Protein AF-A3IS48-F1 (afdb_monomer_lite)

Structure (mmCIF, N/CA/C/O backbone):
data_AF-A3IS48-F1
#
_entry.id   AF-A3IS48-F1
#
loop_
_atom_site.group_PDB
_atom_site.id
_atom_site.type_symbol
_atom_site.label_atom_id
_atom_site.label_alt_id
_atom_site.label_comp_id
_atom_site.label_asym_id
_atom_site.label_entity_id
_atom_site.label_seq_id
_atom_site.pdbx_PDB_ins_code
_atom_site.Cartn_x
_atom_site.Cartn_y
_atom_site.Cartn_z
_atom_site.occupancy
_atom_site.B_iso_or_equiv
_atom_site.auth_seq_id
_atom_site.auth_comp_id
_atom_site.auth_asym_id
_atom_site.auth_atom_id
_atom_site.pdbx_PDB_model_num
ATOM 1 N N . MET A 1 1 ? -9.152 11.856 -7.687 1.00 38.25 1 MET A N 1
ATOM 2 C CA . MET A 1 1 ? -8.314 11.846 -8.913 1.00 38.25 1 MET A CA 1
ATOM 3 C C . MET A 1 1 ? -7.599 10.505 -8.938 1.00 38.25 1 MET A C 1
ATOM 5 O O . MET A 1 1 ? -7.202 10.091 -7.858 1.00 38.25 1 MET A O 1
ATOM 9 N N . PRO A 1 2 ? -7.457 9.794 -10.069 1.00 50.66 2 PRO A N 1
ATOM 10 C CA . PRO A 1 2 ? -6.712 8.538 -10.058 1.00 50.66 2 PRO A CA 1
ATOM 11 C C . PRO A 1 2 ? -5.271 8.824 -9.625 1.00 50.66 2 PRO A C 1
ATOM 13 O O . PRO A 1 2 ? -4.600 9.670 -10.216 1.00 50.66 2 PRO A O 1
ATOM 16 N N . HIS A 1 3 ? -4.818 8.166 -8.558 1.00 61.69 3 HIS A N 1
ATOM 17 C CA . HIS A 1 3 ? -3.450 8.318 -8.081 1.00 61.69 3 HIS A CA 1
ATOM 18 C C . HIS A 1 3 ? -2.479 7.868 -9.181 1.00 61.69 3 HIS A C 1
ATOM 20 O O . HIS A 1 3 ? -2.513 6.720 -9.625 1.00 61.69 3 HIS A O 1
ATOM 26 N N . THR A 1 4 ? -1.585 8.769 -9.601 1.00 69.19 4 THR A N 1
ATOM 27 C CA . THR A 1 4 ? -0.541 8.528 -10.621 1.00 69.19 4 THR A CA 1
ATOM 28 C C . THR A 1 4 ? 0.393 7.375 -10.259 1.00 69.19 4 THR A C 1
ATOM 30 O O . THR A 1 4 ? 1.075 6.820 -11.122 1.00 69.19 4 THR A O 1
ATOM 33 N N . LEU A 1 5 ? 0.392 6.985 -8.985 1.00 75.31 5 LEU A N 1
ATOM 34 C CA . LEU A 1 5 ? 1.169 5.887 -8.446 1.00 75.31 5 LEU A CA 1
ATOM 35 C C . LEU A 1 5 ? 0.900 4.565 -9.190 1.00 75.31 5 LEU A C 1
ATOM 37 O O . LEU A 1 5 ? 1.856 3.951 -9.661 1.00 75.31 5 LEU A O 1
ATOM 41 N N . TRP A 1 6 ? -0.375 4.209 -9.407 1.00 77.00 6 TRP A N 1
ATOM 42 C CA . TRP A 1 6 ? -0.787 2.987 -10.119 1.00 77.00 6 TRP A CA 1
ATOM 43 C C . TRP A 1 6 ? -0.342 2.969 -11.586 1.00 77.00 6 TRP A C 1
ATOM 45 O O . TRP A 1 6 ? -0.033 1.919 -12.128 1.00 77.00 6 TRP A O 1
ATOM 55 N N . GLN A 1 7 ? -0.260 4.135 -12.231 1.00 74.06 7 GLN A N 1
ATOM 56 C CA . GLN A 1 7 ? 0.157 4.239 -13.634 1.00 74.06 7 GLN A CA 1
ATOM 57 C C . GLN A 1 7 ? 1.683 4.218 -13.787 1.00 74.06 7 GLN A C 1
ATOM 59 O O . GLN A 1 7 ? 2.212 3.681 -14.759 1.00 74.06 7 GLN A O 1
ATOM 64 N N . SER A 1 8 ? 2.407 4.795 -12.824 1.00 77.88 8 SER A N 1
ATOM 65 C CA . SER A 1 8 ? 3.868 4.907 -12.881 1.00 77.88 8 SER A CA 1
ATOM 66 C C . SER A 1 8 ? 4.606 3.599 -12.583 1.00 77.88 8 SER A C 1
ATOM 68 O O . SER A 1 8 ? 5.770 3.474 -12.956 1.00 77.88 8 SER A O 1
ATOM 70 N N . HIS A 1 9 ? 3.961 2.651 -11.885 1.00 76.12 9 HIS A N 1
ATOM 71 C CA . HIS A 1 9 ? 4.546 1.392 -11.395 1.00 76.12 9 HIS A CA 1
ATOM 72 C C . HIS A 1 9 ? 5.865 1.562 -10.606 1.00 76.12 9 HIS A C 1
ATOM 74 O O . HIS A 1 9 ? 6.590 0.593 -10.363 1.00 76.12 9 HIS A O 1
ATOM 80 N N . ASN A 1 10 ? 6.198 2.787 -10.180 1.00 84.50 10 ASN A N 1
ATOM 81 C CA . ASN A 1 10 ? 7.441 3.108 -9.485 1.00 84.50 10 ASN A CA 1
ATOM 82 C C . ASN A 1 10 ? 7.272 2.931 -7.971 1.00 84.50 10 ASN A C 1
ATOM 84 O O . ASN A 1 10 ? 7.468 3.857 -7.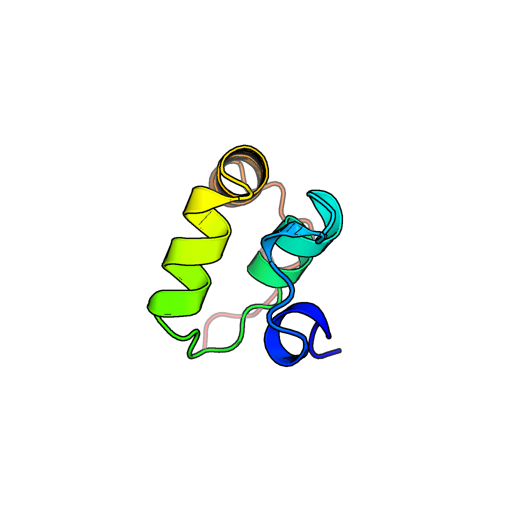184 1.00 84.50 10 ASN A O 1
ATOM 88 N N . TRP A 1 11 ? 6.878 1.720 -7.573 1.00 85.25 11 TRP A N 1
ATOM 89 C CA . TRP A 1 11 ? 6.585 1.373 -6.185 1.00 85.25 11 TRP A CA 1
ATOM 90 C C . TRP A 1 11 ? 7.783 1.624 -5.282 1.00 85.25 11 TRP A C 1
ATOM 92 O O . TRP A 1 11 ? 7.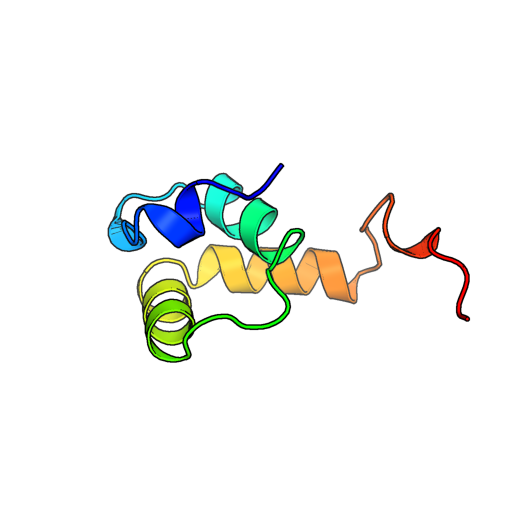628 2.222 -4.232 1.00 85.25 11 TRP A O 1
ATOM 102 N N . GLN A 1 12 ? 8.990 1.256 -5.708 1.00 86.75 12 GLN A N 1
ATOM 103 C CA . GLN A 1 12 ? 10.192 1.358 -4.881 1.00 86.75 12 GLN A CA 1
ATOM 104 C C . GLN A 1 12 ? 10.524 2.792 -4.434 1.00 86.75 12 GLN A C 1
ATOM 106 O O . GLN A 1 12 ? 10.969 2.978 -3.306 1.00 86.75 12 GLN A O 1
ATOM 111 N N . ASN A 1 13 ? 10.301 3.795 -5.290 1.00 87.75 13 ASN A N 1
ATOM 112 C CA . ASN A 1 13 ? 10.643 5.194 -4.992 1.00 87.75 13 ASN A CA 1
ATOM 113 C C . ASN A 1 13 ? 9.449 6.025 -4.502 1.00 87.75 13 ASN A C 1
ATOM 115 O O . ASN A 1 13 ? 9.587 7.226 -4.268 1.00 87.75 13 ASN A O 1
ATOM 119 N N . ALA A 1 14 ? 8.272 5.414 -4.375 1.00 86.81 14 ALA A N 1
ATOM 120 C CA . ALA A 1 14 ? 7.096 6.082 -3.844 1.00 86.81 14 ALA A CA 1
ATOM 121 C C . ALA A 1 14 ? 7.304 6.475 -2.376 1.00 86.81 14 ALA A C 1
ATOM 123 O O . ALA A 1 14 ? 7.952 5.756 -1.619 1.00 86.81 14 ALA A O 1
ATOM 124 N N . SER A 1 15 ? 6.736 7.601 -1.946 1.00 89.19 15 SER A N 1
ATOM 125 C CA . SER A 1 15 ? 6.696 7.922 -0.518 1.00 89.19 15 SER A CA 1
ATOM 126 C C . SER A 1 15 ? 5.651 7.060 0.197 1.00 89.19 15 SER A C 1
ATOM 128 O O . SER A 1 15 ? 4.645 6.662 -0.394 1.00 89.19 15 SER A O 1
ATOM 130 N N . ILE A 1 16 ? 5.857 6.815 1.494 1.00 86.94 16 ILE A N 1
ATOM 131 C CA . ILE A 1 16 ? 4.901 6.080 2.340 1.00 86.94 16 ILE A CA 1
ATOM 132 C C . ILE A 1 16 ? 3.514 6.736 2.290 1.00 86.94 16 ILE A C 1
ATOM 134 O O . ILE A 1 16 ? 2.517 6.040 2.131 1.00 86.94 16 ILE A O 1
ATOM 138 N N . GLU A 1 17 ? 3.451 8.067 2.374 1.00 85.75 17 GLU A N 1
ATOM 139 C CA . GLU A 1 17 ? 2.196 8.823 2.292 1.00 85.75 17 GLU A CA 1
ATOM 140 C C . GLU A 1 17 ? 1.485 8.602 0.954 1.00 85.75 17 GLU A C 1
ATOM 142 O O . GLU A 1 17 ? 0.294 8.311 0.942 1.00 85.75 17 GLU A O 1
ATOM 147 N N . ALA A 1 18 ? 2.212 8.652 -0.169 1.00 86.12 18 ALA A N 1
ATOM 148 C CA . ALA A 1 18 ? 1.625 8.426 -1.487 1.00 86.12 18 ALA A CA 1
ATOM 149 C C . ALA A 1 18 ? 1.043 7.011 -1.626 1.00 86.12 18 ALA A C 1
ATOM 151 O O . ALA A 1 18 ? -0.020 6.849 -2.226 1.00 86.12 18 ALA A O 1
ATOM 152 N N . VAL A 1 19 ? 1.716 6.003 -1.060 1.00 87.88 19 VAL A N 1
ATOM 153 C CA . VAL A 1 19 ? 1.225 4.618 -1.027 1.00 87.88 19 VAL A CA 1
ATOM 154 C C . VAL A 1 19 ? -0.032 4.510 -0.166 1.00 87.88 19 VAL A C 1
ATOM 156 O O . VAL A 1 19 ? -1.012 3.923 -0.612 1.00 87.88 19 VAL A O 1
ATOM 159 N N . ILE A 1 20 ? -0.041 5.100 1.034 1.00 86.56 20 ILE A N 1
ATOM 160 C CA . ILE A 1 20 ? -1.214 5.086 1.921 1.00 86.56 20 ILE A CA 1
ATOM 161 C C . ILE A 1 20 ? -2.420 5.733 1.233 1.00 86.56 20 ILE A C 1
ATOM 163 O O . ILE A 1 20 ? -3.489 5.129 1.204 1.00 86.56 20 ILE A O 1
ATOM 167 N N . THR A 1 21 ? -2.261 6.918 0.638 1.00 84.38 21 THR A N 1
ATOM 168 C CA . THR A 1 21 ? -3.367 7.598 -0.052 1.00 84.38 21 THR A CA 1
ATOM 169 C C . THR A 1 21 ? -3.868 6.784 -1.245 1.00 84.38 21 THR A C 1
ATOM 171 O O . THR A 1 21 ? -5.073 6.626 -1.424 1.00 84.38 21 THR A O 1
ATOM 174 N N . ALA A 1 22 ? -2.961 6.177 -2.017 1.00 83.81 22 ALA A N 1
ATOM 175 C CA . ALA A 1 22 ? -3.339 5.321 -3.136 1.00 83.81 22 ALA A CA 1
ATOM 176 C C . ALA A 1 22 ? -4.145 4.083 -2.703 1.00 83.81 22 ALA A C 1
ATOM 178 O O . ALA A 1 22 ? -5.016 3.650 -3.453 1.00 83.81 22 ALA A O 1
ATOM 179 N N . LEU A 1 23 ? -3.886 3.529 -1.511 1.00 84.81 23 LEU A N 1
ATOM 180 C CA . LEU A 1 23 ? -4.653 2.409 -0.949 1.00 84.81 23 LEU A CA 1
ATOM 181 C C . LEU A 1 23 ? -6.074 2.808 -0.522 1.00 84.81 23 LEU A C 1
ATOM 183 O O . LEU A 1 23 ? -6.953 1.951 -0.512 1.00 84.81 23 LEU A O 1
ATOM 187 N N . PHE A 1 24 ? -6.316 4.081 -0.192 1.00 82.06 24 PHE A N 1
ATOM 188 C CA . PHE A 1 24 ? -7.669 4.594 0.057 1.00 82.06 24 PHE A CA 1
ATOM 189 C C . PHE A 1 24 ? -8.444 4.855 -1.240 1.00 82.06 24 PHE A C 1
ATOM 191 O O . PHE A 1 24 ? -9.633 4.553 -1.314 1.00 82.06 24 PHE A O 1
ATOM 198 N N . ASP A 1 25 ? -7.763 5.360 -2.269 1.00 80.31 25 ASP A N 1
ATOM 199 C CA . ASP A 1 25 ? -8.324 5.625 -3.602 1.00 80.31 25 ASP A CA 1
ATOM 200 C C . ASP A 1 25 ? -8.007 4.497 -4.591 1.00 80.31 25 ASP A C 1
ATOM 202 O O . ASP A 1 25 ? -7.610 4.708 -5.744 1.00 80.31 25 ASP A O 1
ATOM 206 N N . VAL A 1 26 ? -8.140 3.270 -4.105 1.00 75.50 26 VAL A N 1
ATOM 207 C CA . VAL A 1 26 ? -7.731 2.086 -4.838 1.00 75.50 26 VAL A CA 1
ATOM 208 C C . VAL A 1 26 ? -8.705 1.775 -5.983 1.00 75.50 26 VAL A C 1
ATOM 210 O O . VAL A 1 26 ? -9.920 1.809 -5.773 1.00 75.50 26 VAL A O 1
ATOM 213 N N . PRO A 1 27 ? -8.224 1.474 -7.206 1.00 72.56 27 PRO A N 1
ATOM 214 C CA . PRO A 1 27 ? -9.099 0.966 -8.257 1.00 72.56 27 PRO A CA 1
ATOM 215 C C . PRO A 1 27 ? -9.709 -0.382 -7.842 1.00 72.56 27 PRO A C 1
ATOM 217 O O . PRO A 1 27 ? -9.087 -1.150 -7.111 1.00 72.56 27 PRO A O 1
ATOM 220 N N . GLU A 1 28 ? -10.904 -0.700 -8.353 1.00 76.06 28 GLU A N 1
ATOM 221 C CA . GLU A 1 28 ? -11.596 -1.973 -8.062 1.00 76.06 28 GLU A CA 1
ATOM 222 C C . GLU A 1 28 ? -10.749 -3.208 -8.404 1.00 76.06 28 GLU A C 1
ATOM 224 O O . GLU A 1 28 ? -10.926 -4.270 -7.810 1.00 76.06 28 GLU A O 1
ATOM 229 N N . PHE A 1 29 ? -9.804 -3.061 -9.335 1.00 72.94 29 PHE A N 1
ATOM 230 C CA . PHE A 1 29 ? -8.849 -4.093 -9.692 1.00 72.94 29 PHE A CA 1
ATOM 231 C C . PHE A 1 29 ? -7.423 -3.539 -9.660 1.00 72.94 29 PHE A C 1
ATOM 233 O O . PHE A 1 29 ? -7.040 -2.732 -10.510 1.00 72.94 29 PHE A O 1
ATOM 240 N N . ILE A 1 30 ? -6.635 -3.994 -8.685 1.00 79.62 30 ILE A N 1
ATOM 241 C CA . ILE A 1 30 ? -5.177 -3.845 -8.690 1.00 79.62 30 ILE A CA 1
ATOM 242 C C . ILE A 1 30 ? -4.568 -5.151 -9.186 1.00 79.62 30 ILE A C 1
ATOM 244 O O . ILE A 1 30 ? -4.976 -6.231 -8.751 1.00 79.62 30 ILE A O 1
ATOM 248 N N . ASP A 1 31 ? -3.542 -5.050 -10.028 1.00 83.38 31 ASP A N 1
ATOM 249 C CA . ASP A 1 31 ? -2.742 -6.206 -10.415 1.00 83.38 31 ASP A CA 1
ATOM 250 C C . ASP A 1 31 ? -2.088 -6.860 -9.172 1.00 83.38 31 ASP A C 1
ATOM 252 O O . ASP A 1 31 ? -1.408 -6.182 -8.390 1.00 83.38 31 ASP A O 1
ATOM 256 N N . PRO A 1 32 ? -2.240 -8.180 -8.960 1.00 83.75 32 PRO A N 1
ATOM 257 C CA . PRO A 1 32 ? -1.605 -8.878 -7.842 1.00 83.75 32 PRO A CA 1
ATOM 258 C C . PRO A 1 32 ? -0.084 -8.667 -7.751 1.00 83.75 32 PRO A C 1
ATOM 260 O O . PRO A 1 32 ? 0.468 -8.643 -6.649 1.00 83.75 32 PRO A O 1
ATOM 263 N N . CYS A 1 33 ? 0.599 -8.479 -8.884 1.00 85.94 33 CYS A N 1
ATOM 264 C CA . CYS A 1 33 ? 2.031 -8.19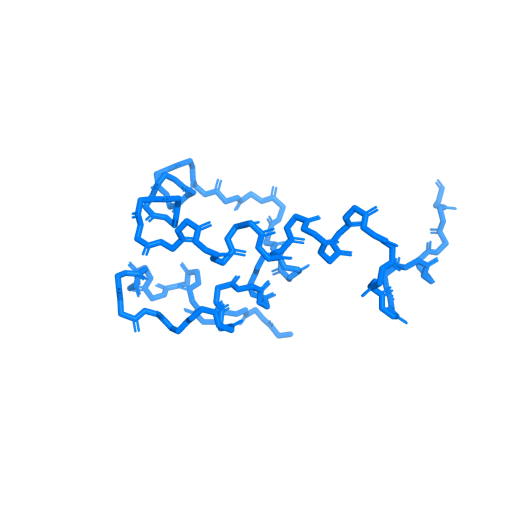2 -8.936 1.00 85.94 33 CYS A CA 1
ATOM 265 C C . CYS A 1 33 ? 2.359 -6.822 -8.341 1.00 85.94 33 CYS A C 1
ATOM 267 O O . CYS A 1 33 ? 3.378 -6.677 -7.662 1.00 85.94 33 CYS A O 1
ATOM 269 N N . ASP A 1 34 ? 1.510 -5.821 -8.568 1.00 85.31 34 ASP A N 1
ATOM 270 C CA . ASP A 1 34 ? 1.687 -4.494 -7.981 1.00 85.31 34 ASP A CA 1
ATOM 271 C C . ASP A 1 34 ? 1.442 -4.531 -6.477 1.00 85.31 34 ASP A C 1
ATOM 273 O O . ASP A 1 34 ? 2.250 -3.998 -5.715 1.00 85.31 34 ASP A O 1
ATOM 277 N N . MET A 1 35 ? 0.415 -5.256 -6.023 1.00 85.00 35 MET A N 1
ATOM 278 C CA . MET A 1 35 ? 0.190 -5.463 -4.591 1.00 85.00 35 MET A CA 1
ATOM 279 C C . MET A 1 35 ? 1.394 -6.142 -3.918 1.00 85.00 35 MET A C 1
ATOM 281 O O . MET A 1 35 ? 1.838 -5.699 -2.858 1.00 85.00 35 MET A O 1
ATOM 285 N N . ALA A 1 36 ? 1.973 -7.169 -4.548 1.00 89.12 36 ALA A N 1
ATOM 286 C CA . ALA A 1 36 ? 3.168 -7.839 -4.035 1.00 89.12 36 ALA A CA 1
ATOM 287 C C . ALA A 1 36 ? 4.376 -6.887 -3.944 1.00 89.12 36 ALA A C 1
ATOM 289 O O . ALA A 1 36 ? 5.079 -6.872 -2.931 1.00 89.12 36 ALA A O 1
ATOM 290 N N . LYS A 1 37 ? 4.594 -6.036 -4.956 1.00 89.19 37 LYS A N 1
ATOM 291 C CA . LYS A 1 37 ? 5.662 -5.021 -4.938 1.00 89.19 37 LYS A CA 1
ATOM 292 C C . LYS A 1 37 ? 5.439 -3.968 -3.854 1.00 89.19 37 LYS A C 1
ATOM 294 O O . LYS A 1 37 ? 6.392 -3.593 -3.175 1.00 89.19 37 LYS A O 1
ATOM 299 N N . ILE A 1 38 ? 4.204 -3.509 -3.649 1.00 88.25 38 ILE A N 1
ATOM 300 C CA . ILE A 1 38 ? 3.875 -2.560 -2.575 1.00 88.25 38 ILE A CA 1
ATOM 301 C C . ILE A 1 38 ? 4.173 -3.181 -1.211 1.00 88.25 38 ILE A C 1
ATOM 303 O O . ILE A 1 38 ? 4.806 -2.542 -0.376 1.00 88.25 38 ILE A O 1
ATOM 307 N N . GLN A 1 39 ? 3.771 -4.434 -0.991 1.00 88.75 39 GLN A N 1
ATOM 308 C CA . GLN A 1 39 ? 4.063 -5.145 0.255 1.00 88.75 39 GLN A CA 1
ATOM 309 C C . GLN A 1 39 ? 5.571 -5.318 0.481 1.00 88.75 39 GLN A C 1
ATOM 311 O O . GLN A 1 39 ? 6.035 -5.187 1.613 1.00 88.75 39 GLN A O 1
ATOM 316 N N . GLN A 1 40 ? 6.336 -5.567 -0.586 1.00 92.00 40 GLN A N 1
ATOM 317 C CA . GLN A 1 40 ? 7.788 -5.716 -0.526 1.00 92.00 40 GLN A CA 1
ATOM 318 C C . GLN A 1 40 ? 8.507 -4.396 -0.207 1.00 92.00 40 GLN A C 1
ATOM 320 O O . GLN A 1 40 ? 9.388 -4.375 0.652 1.00 92.00 40 GLN A O 1
ATOM 325 N N . TYR A 1 41 ? 8.169 -3.307 -0.902 1.00 91.75 41 TYR A N 1
ATOM 326 C CA . TYR A 1 41 ? 8.880 -2.030 -0.771 1.00 91.75 41 TYR A CA 1
ATOM 327 C C . TYR A 1 41 ? 8.345 -1.148 0.361 1.00 91.75 41 TYR A C 1
ATOM 329 O O . TYR A 1 41 ? 9.112 -0.399 0.962 1.00 91.75 41 TYR A O 1
ATOM 337 N N . HIS A 1 42 ? 7.054 -1.253 0.685 1.00 91.56 42 HIS A N 1
ATOM 338 C CA . HIS A 1 42 ? 6.361 -0.371 1.629 1.00 91.56 42 HIS A CA 1
ATOM 339 C C . HIS A 1 42 ? 5.570 -1.119 2.713 1.00 91.56 42 HIS A C 1
ATOM 341 O O . HIS A 1 42 ? 4.396 -0.812 2.947 1.00 91.56 42 HIS A O 1
ATOM 347 N N . PRO A 1 43 ? 6.191 -2.050 3.463 1.00 92.12 43 PRO A N 1
ATOM 348 C CA . PRO A 1 43 ? 5.498 -2.783 4.526 1.00 92.12 43 PRO A CA 1
ATOM 349 C C . PRO A 1 43 ? 4.953 -1.851 5.622 1.00 92.12 43 PRO A C 1
ATOM 351 O O . PRO A 1 43 ? 3.885 -2.095 6.186 1.00 92.12 43 PRO A O 1
ATOM 354 N N . THR A 1 44 ? 5.647 -0.741 5.898 1.00 90.56 44 THR A N 1
ATOM 355 C CA . THR A 1 44 ? 5.185 0.282 6.847 1.00 90.56 44 THR A CA 1
ATOM 356 C C . THR A 1 44 ? 3.915 0.973 6.360 1.00 90.56 44 THR A C 1
ATOM 358 O O . THR A 1 44 ? 3.001 1.158 7.157 1.00 90.56 44 THR A O 1
ATOM 361 N N . ALA A 1 45 ? 3.814 1.301 5.067 1.00 88.88 45 ALA A N 1
ATOM 362 C CA . ALA A 1 45 ? 2.625 1.941 4.504 1.00 88.88 45 ALA A CA 1
ATOM 363 C C . ALA A 1 45 ? 1.391 1.042 4.635 1.00 88.88 45 ALA A C 1
ATOM 365 O O . ALA A 1 45 ? 0.352 1.504 5.093 1.00 88.88 45 ALA A O 1
ATOM 366 N N . ILE A 1 46 ? 1.528 -0.257 4.331 1.00 88.75 46 ILE A N 1
ATOM 367 C CA . ILE A 1 46 ? 0.453 -1.243 4.519 1.00 88.75 46 ILE A CA 1
ATOM 368 C C . ILE A 1 46 ? -0.002 -1.284 5.979 1.00 88.75 46 ILE A C 1
ATOM 370 O O . ILE A 1 46 ? -1.200 -1.259 6.259 1.00 88.75 46 ILE A O 1
ATOM 374 N N . ARG A 1 47 ? 0.944 -1.322 6.922 1.00 88.19 47 ARG A N 1
ATOM 375 C CA . ARG A 1 47 ? 0.627 -1.379 8.352 1.00 88.19 47 ARG A CA 1
ATOM 376 C C . ARG A 1 47 ? -0.084 -0.117 8.837 1.00 88.19 47 ARG A C 1
ATOM 378 O O . ARG A 1 47 ? -1.032 -0.220 9.611 1.00 88.19 47 ARG A O 1
ATOM 385 N N . GLU A 1 48 ? 0.369 1.063 8.421 1.00 86.75 48 GLU A N 1
ATOM 386 C CA . GLU A 1 48 ? -0.287 2.320 8.794 1.00 86.75 48 GLU A CA 1
ATOM 387 C C . GLU A 1 48 ? -1.667 2.450 8.134 1.00 86.75 48 GLU A C 1
ATOM 389 O O . GLU A 1 48 ? -2.629 2.768 8.828 1.00 86.75 48 GLU A O 1
ATOM 394 N N . TYR A 1 49 ? -1.810 2.083 6.856 1.00 85.81 49 TYR A N 1
ATOM 395 C CA . TYR A 1 49 ? -3.112 1.989 6.188 1.00 85.81 49 TYR A CA 1
ATOM 396 C C . TYR A 1 49 ? -4.077 1.076 6.955 1.00 85.81 49 TYR A C 1
ATOM 398 O O . TYR A 1 49 ? -5.189 1.485 7.274 1.00 85.81 49 TYR A O 1
ATOM 406 N N . GLN A 1 50 ? -3.641 -0.133 7.326 1.00 84.88 50 GLN A N 1
ATOM 407 C CA . GLN A 1 50 ? -4.457 -1.064 8.107 1.00 84.88 50 GLN A CA 1
ATOM 408 C C . GLN A 1 50 ? -4.871 -0.461 9.450 1.00 84.88 50 GLN A C 1
ATOM 410 O O . GLN A 1 50 ? -6.034 -0.563 9.823 1.00 84.88 50 GLN A O 1
ATOM 415 N N . LYS A 1 51 ? -3.964 0.202 10.176 1.00 85.25 51 LYS A N 1
ATOM 416 C CA . LYS A 1 51 ? -4.324 0.874 11.434 1.00 85.25 51 LYS A CA 1
ATOM 417 C C . LYS A 1 51 ? -5.402 1.932 11.220 1.00 85.25 51 LYS A C 1
ATOM 419 O O . LYS A 1 51 ? -6.346 1.953 11.999 1.00 85.25 51 LYS A O 1
ATOM 424 N N . ILE A 1 52 ? -5.268 2.779 10.199 1.00 81.12 52 ILE A N 1
ATOM 425 C CA . ILE A 1 52 ? -6.238 3.842 9.895 1.00 81.12 52 ILE A CA 1
ATOM 426 C C . ILE A 1 52 ? -7.588 3.224 9.501 1.00 81.12 52 ILE A C 1
ATOM 428 O O . ILE A 1 52 ? -8.625 3.603 10.042 1.00 81.12 52 ILE A O 1
ATOM 432 N N . PHE A 1 53 ? -7.569 2.208 8.634 1.00 73.94 53 PHE A N 1
ATOM 433 C CA . PHE A 1 53 ? -8.766 1.510 8.171 1.00 73.94 53 PHE A CA 1
ATOM 434 C C . PHE A 1 53 ? -9.502 0.784 9.307 1.00 73.94 53 PHE A C 1
ATOM 436 O O . PHE A 1 53 ? -10.708 0.949 9.469 1.00 73.94 53 PHE A O 1
ATOM 443 N N . TYR A 1 54 ? -8.786 0.018 10.138 1.00 71.81 54 TYR A N 1
ATOM 444 C CA . TYR A 1 54 ? -9.377 -0.753 11.239 1.00 71.81 54 TYR A CA 1
ATOM 445 C C . TYR A 1 54 ? -9.721 0.085 12.476 1.00 71.81 54 TYR A C 1
ATOM 447 O O . TYR A 1 54 ? -10.601 -0.314 13.236 1.00 71.81 54 TYR A O 1
ATOM 455 N N . 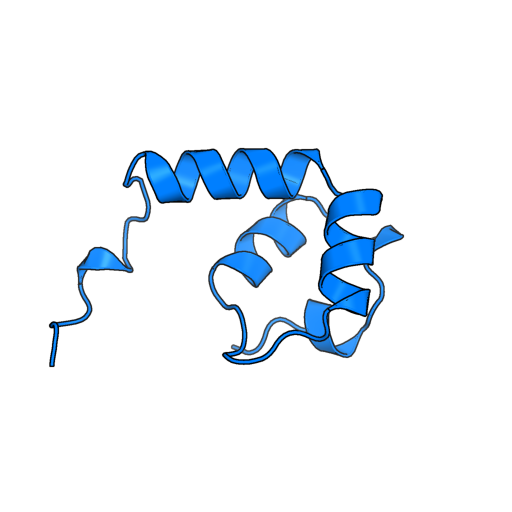ARG A 1 55 ? -9.066 1.232 12.705 1.00 64.50 55 ARG A N 1
ATOM 456 C CA . ARG A 1 55 ? -9.455 2.154 13.789 1.00 64.50 55 ARG A CA 1
ATOM 457 C C . ARG A 1 55 ? -10.735 2.930 13.492 1.00 64.50 55 ARG A C 1
ATO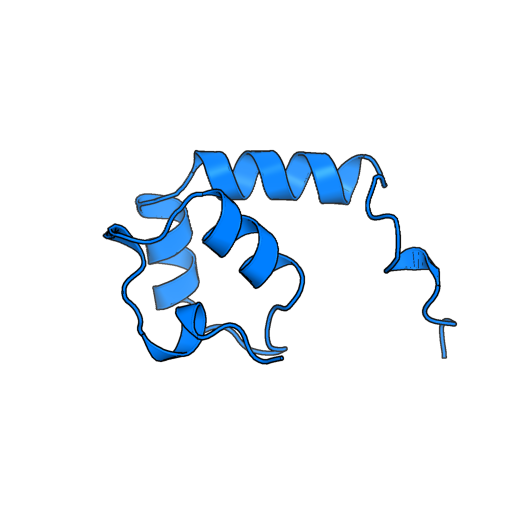M 459 O O . ARG A 1 55 ? -11.278 3.530 14.410 1.00 64.50 55 ARG A O 1
ATOM 466 N N . GLY A 1 56 ? -11.226 2.917 12.251 1.00 56.22 56 GLY A N 1
ATOM 467 C CA . GLY A 1 56 ? -12.364 3.747 11.854 1.00 56.22 56 GLY A CA 1
ATOM 468 C C . GLY A 1 56 ? -12.023 5.239 11.757 1.00 56.22 56 GLY A C 1
ATOM 469 O O . GLY A 1 56 ? -12.921 6.043 11.534 1.00 56.22 56 GLY A O 1
ATOM 470 N N . ASP A 1 57 ? -10.740 5.605 11.847 1.00 53.44 57 ASP A N 1
ATOM 471 C CA . ASP A 1 57 ? -10.223 6.968 11.657 1.00 53.44 57 ASP A CA 1
ATOM 472 C C . ASP A 1 57 ? -10.116 7.317 10.157 1.00 53.44 57 ASP A C 1
ATOM 474 O O . ASP A 1 57 ? -9.154 7.943 9.715 1.00 53.44 57 ASP A O 1
ATOM 478 N N . ILE A 1 58 ? -11.088 6.893 9.340 1.00 54.75 58 ILE A N 1
ATOM 479 C CA . ILE A 1 58 ? -11.252 7.416 7.981 1.00 54.75 58 ILE A CA 1
ATOM 480 C C . ILE A 1 58 ? -12.336 8.496 8.054 1.00 54.75 58 ILE A C 1
ATOM 482 O O . ILE A 1 58 ? -13.520 8.149 8.042 1.00 54.75 58 ILE A O 1
ATOM 486 N N . PRO A 1 59 ? -11.978 9.790 8.127 1.00 49.75 59 PRO A N 1
ATOM 487 C CA . PRO A 1 59 ? -12.944 10.862 8.357 1.00 49.75 59 PRO A CA 1
ATOM 488 C C . PRO A 1 59 ? -13.991 11.075 7.246 1.00 49.75 59 PRO A C 1
ATOM 490 O O . PRO A 1 59 ? -14.854 11.919 7.435 1.00 49.75 59 PRO A O 1
ATOM 493 N N . ASP A 1 60 ? -13.988 10.321 6.137 1.00 49.00 60 ASP A N 1
ATOM 494 C CA . ASP A 1 60 ? -14.920 10.583 5.021 1.00 49.00 60 ASP A CA 1
ATOM 495 C C . ASP A 1 60 ? -15.464 9.364 4.243 1.00 49.00 60 ASP A C 1
ATOM 497 O O . ASP A 1 60 ? -16.305 9.528 3.362 1.00 49.00 60 ASP A O 1
ATOM 501 N N . TYR A 1 61 ? -15.071 8.118 4.545 1.00 44.97 61 TYR A N 1
ATOM 502 C CA . TYR A 1 61 ? -15.595 6.956 3.788 1.00 44.97 61 TYR A CA 1
ATOM 503 C C . TYR A 1 61 ? -16.840 6.307 4.416 1.00 44.97 61 TYR A C 1
ATOM 505 O O . TYR A 1 61 ? -17.597 5.622 3.727 1.00 44.97 61 TYR A O 1
ATOM 513 N N . ALA A 1 62 ? -17.111 6.567 5.701 1.00 45.53 62 ALA A N 1
ATOM 514 C CA . ALA A 1 62 ? -18.331 6.117 6.381 1.00 45.53 62 ALA A CA 1
ATOM 515 C C . ALA A 1 62 ? -19.606 6.865 5.923 1.00 45.53 62 ALA A C 1
ATOM 517 O O . ALA A 1 62 ? -20.710 6.481 6.305 1.00 45.53 62 ALA A O 1
ATOM 518 N N . ALA A 1 63 ? -19.468 7.907 5.093 1.00 46.34 63 ALA A N 1
ATOM 519 C CA . ALA A 1 63 ? -20.568 8.722 4.580 1.00 46.34 63 ALA A CA 1
ATOM 520 C C . ALA A 1 63 ? -21.130 8.257 3.222 1.00 46.34 63 ALA A C 1
ATOM 522 O O . ALA A 1 63 ? -22.013 8.918 2.674 1.00 46.34 63 ALA A O 1
ATOM 523 N N . LYS A 1 64 ? -20.671 7.132 2.651 1.00 42.31 64 LYS A N 1
ATOM 524 C CA . LYS A 1 64 ? -21.366 6.543 1.496 1.00 42.31 64 LYS A CA 1
ATOM 525 C C . LYS A 1 64 ? -22.593 5.766 1.994 1.00 42.31 64 LYS A C 1
ATOM 527 O O . LYS A 1 64 ? -22.421 4.810 2.753 1.00 42.31 64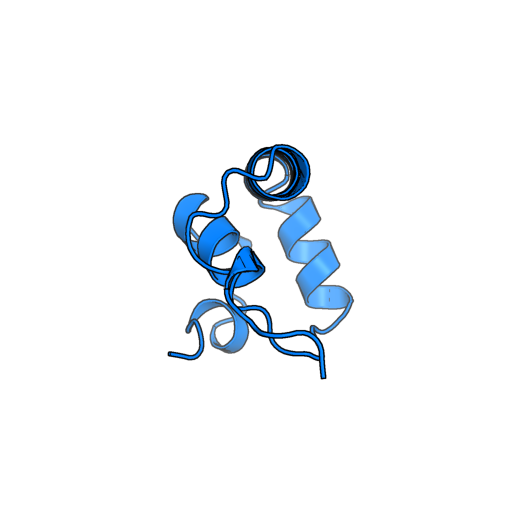 LYS A O 1
ATOM 532 N N . PRO A 1 65 ? -23.827 6.141 1.605 1.00 41.91 65 PRO A N 1
ATOM 533 C CA . PRO A 1 65 ? -25.004 5.369 1.972 1.00 41.91 65 PRO A CA 1
ATOM 534 C C . PRO A 1 65 ? -24.880 3.971 1.363 1.00 41.91 65 PRO A C 1
ATOM 536 O O . PRO A 1 65 ? -24.600 3.823 0.173 1.00 41.91 65 PRO A O 1
ATOM 539 N N . LYS A 1 66 ? -25.067 2.947 2.198 1.00 45.53 66 LYS A N 1
ATOM 540 C CA . LYS A 1 66 ? -25.266 1.571 1.739 1.00 45.53 66 LYS A CA 1
ATOM 541 C C . LYS A 1 66 ? -26.472 1.574 0.791 1.00 45.53 66 LYS A C 1
ATOM 543 O O . LYS A 1 66 ? -27.560 1.946 1.230 1.00 45.53 66 LYS A O 1
ATOM 548 N N . GLN A 1 67 ? -26.251 1.245 -0.483 1.00 41.62 67 GLN A N 1
ATOM 549 C CA . GLN A 1 67 ? -27.330 0.900 -1.414 1.00 41.62 67 GLN A CA 1
ATOM 550 C C . GLN A 1 67 ? -27.902 -0.473 -1.068 1.00 41.62 67 GLN A C 1
ATOM 552 O O . GLN A 1 67 ? -27.122 -1.321 -0.572 1.00 41.62 67 GLN A O 1
#

pLDDT: mean 75.43, std 15.98, range [38.25, 92.12]

Radius of gyration: 12.45 Å; chains: 1; bounding box: 38×21×27 Å

Organism: NCBI:txid391612

Sequence (67 aa):
MPHTLWQSHNWQNASIEAVITALFDVPEFIDPCDMAKIQQYHPTAIREYQKIFYRGDIPDYAAKPKQ

Secondary structure (DSSP, 8-state):
---HHHHH--GGG--HHHHHHHHHS--S---HHHHHHHHHH-HHHHHHHHHHHHHT--TTTTTS---

Foldseek 3Di:
DQQCCLVVLPLQPDDLVSLLVCVVVDDPDDDPVSVVSNCVRHVVSVVVSCCCVVVVVPPPPVPDDDD